Protein AF-A0A1Q7L179-F1 (afdb_monomer)

Solvent-accessible surface area (backbone atoms only — not comparable to full-atom values): 8360 Å² total; per-residue (Å²): 83,77,38,68,76,80,64,65,90,95,61,64,52,70,50,47,65,76,76,29,56,87,86,49,62,50,38,70,70,34,77,44,77,38,68,44,71,43,96,89,48,93,54,36,19,44,40,30,36,28,40,63,14,37,40,33,24,55,75,38,77,63,64,88,89,64,78,56,53,56,98,86,41,75,51,51,26,34,32,40,28,58,59,94,39,48,48,75,54,59,78,91,70,46,72,55,70,54,56,67,45,99,76,38,45,59,95,52,90,69,73,75,82,69,52,76,94,29,48,73,57,50,50,51,54,52,46,49,67,67,53,61,69,73,79,58,89,130

Structure (mmCIF, N/CA/C/O backbone):
data_AF-A0A1Q7L179-F1
#
_entry.id   AF-A0A1Q7L179-F1
#
loop_
_atom_site.group_PDB
_atom_site.id
_atom_site.type_symbol
_atom_site.label_atom_id
_atom_site.label_alt_id
_atom_site.label_comp_id
_atom_site.label_asym_id
_atom_site.label_entity_id
_atom_site.label_seq_id
_atom_site.pdbx_PDB_ins_code
_atom_site.Cartn_x
_atom_site.Cartn_y
_atom_site.Cartn_z
_atom_site.occupancy
_atom_site.B_iso_or_equiv
_atom_site.auth_seq_id
_atom_site.auth_comp_id
_atom_site.auth_asym_id
_atom_site.auth_atom_id
_atom_site.pdbx_PDB_model_num
ATOM 1 N N . MET A 1 1 ? -8.125 -7.881 4.039 1.00 94.44 1 MET A N 1
ATOM 2 C CA . MET A 1 1 ? -6.650 -7.896 4.169 1.00 94.44 1 MET A CA 1
ATOM 3 C C . MET A 1 1 ? -6.176 -6.539 4.646 1.00 94.44 1 MET A C 1
ATOM 5 O O . MET A 1 1 ? -6.818 -5.544 4.322 1.00 94.44 1 MET A O 1
ATOM 9 N N . PHE A 1 2 ? -5.079 -6.511 5.405 1.00 95.19 2 PHE A N 1
ATOM 10 C CA . PHE A 1 2 ? -4.556 -5.310 6.058 1.00 95.19 2 PHE A CA 1
ATOM 11 C C . PHE A 1 2 ? -3.060 -5.162 5.793 1.00 95.19 2 PHE A C 1
ATOM 13 O O . PHE A 1 2 ? -2.300 -6.111 5.977 1.00 95.19 2 PHE A O 1
ATOM 20 N N . GLY A 1 3 ? -2.651 -3.958 5.409 1.00 94.81 3 GLY A N 1
ATOM 21 C CA . GLY A 1 3 ? -1.282 -3.595 5.081 1.00 94.81 3 GLY A CA 1
ATOM 22 C C . GLY A 1 3 ? -0.725 -2.541 6.027 1.00 94.81 3 GLY A C 1
ATOM 23 O O . GLY A 1 3 ? -1.398 -1.559 6.353 1.00 94.81 3 GLY A O 1
ATOM 24 N N . TYR A 1 4 ? 0.516 -2.741 6.456 1.00 94.25 4 TYR A N 1
ATOM 25 C CA . TYR A 1 4 ? 1.223 -1.850 7.370 1.00 94.25 4 TYR A CA 1
ATOM 26 C C . TYR A 1 4 ? 2.533 -1.377 6.747 1.00 94.25 4 TYR A C 1
ATOM 28 O O . TYR A 1 4 ? 3.192 -2.120 6.022 1.00 94.25 4 TYR A O 1
ATOM 36 N N . VAL A 1 5 ? 2.917 -0.144 7.061 1.00 92.00 5 VAL A N 1
ATOM 37 C CA . VAL A 1 5 ? 4.223 0.408 6.720 1.00 92.00 5 VAL A CA 1
ATOM 38 C C . VAL A 1 5 ? 4.749 1.202 7.905 1.00 92.00 5 VAL A C 1
ATOM 40 O O . VAL A 1 5 ? 4.038 2.030 8.475 1.00 92.00 5 VAL A O 1
ATOM 43 N N . GLN A 1 6 ? 6.006 0.959 8.271 1.00 90.19 6 GLN A N 1
ATOM 44 C CA . GLN A 1 6 ? 6.675 1.761 9.284 1.00 90.19 6 GLN A CA 1
ATOM 45 C C . GLN A 1 6 ? 7.027 3.123 8.684 1.00 90.19 6 GLN A C 1
ATOM 47 O O . GLN A 1 6 ? 7.831 3.216 7.750 1.00 90.19 6 GLN A O 1
ATOM 52 N N . LEU A 1 7 ? 6.439 4.180 9.236 1.00 88.44 7 LEU A N 1
ATOM 53 C CA . LEU A 1 7 ? 6.811 5.559 8.938 1.00 88.44 7 LEU A CA 1
ATOM 54 C C . LEU A 1 7 ? 7.840 6.058 9.956 1.00 88.44 7 LEU A C 1
ATOM 56 O O . LEU A 1 7 ? 7.924 5.549 11.077 1.00 88.44 7 LEU A O 1
ATOM 60 N N . SER A 1 8 ? 8.615 7.079 9.577 1.00 84.94 8 SER A N 1
ATOM 61 C CA . SER A 1 8 ? 9.414 7.830 10.551 1.00 84.94 8 SER A CA 1
ATOM 62 C C . SER A 1 8 ? 8.496 8.409 11.632 1.00 84.94 8 SER A C 1
ATOM 64 O O . SER A 1 8 ? 7.355 8.779 11.343 1.00 84.94 8 SER A O 1
ATOM 66 N N . ARG A 1 9 ? 9.001 8.493 12.867 1.00 80.81 9 ARG A N 1
ATOM 67 C CA . ARG A 1 9 ? 8.239 8.917 14.051 1.00 80.81 9 ARG A CA 1
ATOM 68 C C . ARG A 1 9 ? 7.443 10.203 13.784 1.00 80.81 9 ARG A C 1
ATOM 70 O O . ARG A 1 9 ? 7.969 11.151 13.209 1.00 80.81 9 ARG A O 1
ATOM 77 N N . GLY A 1 10 ? 6.164 10.200 14.165 1.00 77.44 10 GLY A N 1
ATOM 78 C CA . GLY A 1 10 ? 5.253 11.342 14.018 1.00 77.44 10 GLY A CA 1
ATOM 79 C C . GLY A 1 10 ? 4.739 11.611 12.598 1.00 77.44 10 GLY A C 1
ATOM 80 O O . GLY A 1 10 ? 3.899 12.491 12.423 1.00 77.44 10 GLY A O 1
ATOM 81 N N . ARG A 1 11 ? 5.190 10.873 11.571 1.00 87.44 11 ARG A N 1
ATOM 82 C CA . ARG A 1 11 ? 4.711 11.089 10.199 1.00 87.44 11 ARG A CA 1
ATOM 83 C C . ARG A 1 11 ? 3.397 10.369 9.909 1.00 87.44 11 ARG A C 1
ATOM 85 O O . ARG A 1 11 ? 3.152 9.261 10.379 1.00 87.44 11 ARG A O 1
ATOM 92 N N . LYS A 1 12 ? 2.602 10.999 9.045 1.00 93.12 12 LYS A N 1
ATOM 93 C CA . LYS A 1 12 ? 1.372 10.473 8.441 1.00 93.12 12 LYS A CA 1
ATOM 94 C C . LYS A 1 12 ? 1.591 10.183 6.953 1.00 93.12 12 LYS A C 1
ATOM 96 O O . LYS A 1 12 ? 2.519 10.730 6.344 1.00 93.12 12 LYS A O 1
ATOM 101 N N . LEU A 1 13 ? 0.742 9.344 6.358 1.00 95.38 13 LEU A N 1
ATOM 102 C CA . LEU A 1 13 ? 0.712 9.194 4.904 1.00 95.38 13 LEU A CA 1
ATOM 103 C C . LEU A 1 13 ? 0.195 10.481 4.257 1.00 95.38 13 LEU A C 1
ATOM 105 O O . LEU A 1 13 ? -0.764 11.093 4.712 1.00 95.38 13 LEU A O 1
ATOM 109 N N . ARG A 1 14 ? 0.846 10.881 3.170 1.00 94.88 14 ARG A N 1
ATOM 110 C CA . ARG A 1 14 ? 0.499 12.042 2.354 1.00 94.88 14 ARG A CA 1
ATOM 111 C C . ARG A 1 14 ? -0.488 11.626 1.272 1.00 94.88 14 ARG A C 1
ATOM 113 O O . ARG A 1 14 ? -0.142 11.594 0.092 1.00 94.88 14 ARG A O 1
ATOM 120 N N . ILE A 1 15 ? -1.684 11.223 1.693 1.00 96.94 15 ILE A N 1
ATOM 121 C CA . ILE A 1 15 ? -2.717 10.697 0.790 1.00 96.94 15 ILE A CA 1
ATOM 122 C C . ILE A 1 15 ? -3.218 11.747 -0.213 1.00 96.94 15 ILE A C 1
ATOM 124 O O . ILE A 1 15 ? -3.739 11.392 -1.265 1.00 96.94 15 ILE A O 1
ATOM 128 N N . GLU A 1 16 ? -2.944 13.032 0.027 1.00 96.50 16 GLU A N 1
ATOM 129 C CA . GLU A 1 16 ? -3.213 14.083 -0.954 1.00 96.50 16 GLU A CA 1
ATOM 130 C C . GLU A 1 16 ? -2.418 13.910 -2.259 1.00 96.50 16 GLU A C 1
ATOM 132 O O . GLU A 1 16 ? -2.817 14.381 -3.317 1.00 96.50 16 GLU A O 1
ATOM 137 N N . ARG A 1 17 ? -1.304 13.168 -2.218 1.00 94.75 17 ARG A N 1
ATOM 138 C CA . ARG A 1 17 ? -0.492 12.857 -3.406 1.00 94.75 17 ARG A CA 1
ATOM 139 C C . ARG A 1 17 ? -1.104 11.786 -4.306 1.00 94.75 17 ARG A C 1
ATOM 141 O O . ARG A 1 17 ? -0.565 11.515 -5.374 1.00 94.75 17 ARG A O 1
ATOM 148 N N . ILE A 1 18 ? -2.172 11.140 -3.851 1.00 94.50 18 ILE A N 1
ATOM 149 C CA . ILE A 1 18 ? -2.858 10.052 -4.554 1.00 94.50 18 ILE A CA 1
ATOM 150 C C . ILE A 1 18 ? -4.359 10.326 -4.697 1.00 94.50 18 ILE A C 1
ATOM 152 O O . ILE A 1 18 ? -5.124 9.395 -4.911 1.00 94.50 18 ILE A O 1
ATOM 156 N N . GLY A 1 19 ? -4.764 11.600 -4.625 1.00 94.50 19 GLY A N 1
ATOM 157 C CA . GLY A 1 19 ? -6.104 12.045 -5.020 1.00 94.50 19 GLY A CA 1
ATOM 158 C C . GLY A 1 19 ? -7.044 12.454 -3.886 1.00 94.50 19 GLY A C 1
ATOM 159 O O . GLY A 1 19 ? -8.171 12.824 -4.182 1.00 94.50 19 GLY A O 1
ATOM 160 N N . ALA A 1 20 ? -6.611 12.418 -2.622 1.00 96.62 20 ALA A N 1
ATOM 161 C CA . ALA A 1 20 ? -7.407 12.933 -1.500 1.00 96.62 20 ALA A CA 1
ATOM 162 C C . ALA A 1 20 ? -7.237 14.453 -1.304 1.00 96.62 20 ALA A C 1
ATOM 164 O O . ALA A 1 20 ? -6.218 15.035 -1.689 1.00 96.62 20 ALA A O 1
ATOM 165 N N . HIS A 1 21 ? -8.163 15.088 -0.593 1.00 96.81 21 HIS A N 1
ATOM 166 C CA . HIS A 1 21 ? -7.938 16.406 -0.007 1.00 96.81 21 HIS A CA 1
ATOM 167 C C . HIS A 1 21 ? -7.001 16.328 1.212 1.00 96.81 21 HIS A C 1
ATOM 169 O O . HIS A 1 21 ? -6.772 15.276 1.818 1.00 96.81 21 HIS A O 1
ATOM 175 N N . LYS A 1 22 ? -6.409 17.470 1.588 1.00 95.00 22 LYS A N 1
ATOM 176 C CA . LYS A 1 22 ? -5.485 17.558 2.737 1.00 95.00 22 LYS A CA 1
ATOM 177 C C . LYS A 1 22 ? -6.155 17.227 4.074 1.00 95.00 22 LYS A C 1
ATOM 179 O O . LYS A 1 22 ? -5.487 16.659 4.935 1.00 95.00 22 LYS A O 1
ATOM 184 N N . GLU A 1 23 ? -7.448 17.509 4.196 1.00 96.38 23 GLU A N 1
ATOM 185 C CA . GLU A 1 23 ? -8.232 17.253 5.410 1.00 96.38 23 GLU A CA 1
ATOM 186 C C . GLU A 1 23 ? -8.803 15.830 5.470 1.00 96.38 23 GLU A C 1
ATOM 188 O O . GLU A 1 23 ? -9.202 15.367 6.538 1.00 96.38 23 GLU A O 1
ATOM 193 N N . ASP A 1 24 ? -8.777 15.089 4.358 1.00 97.88 24 ASP A N 1
ATOM 194 C CA . ASP A 1 24 ? -9.324 13.737 4.327 1.00 97.88 24 ASP A CA 1
ATOM 195 C C . ASP A 1 24 ? -8.519 12.790 5.221 1.00 97.88 24 ASP A C 1
ATOM 197 O O . ASP A 1 24 ? -7.279 12.796 5.256 1.00 97.88 24 ASP A O 1
ATOM 201 N N . GLY A 1 25 ? -9.241 11.916 5.923 1.00 98.00 25 GLY A N 1
ATOM 202 C CA . GLY A 1 25 ? -8.652 10.846 6.725 1.00 98.00 25 GLY A CA 1
ATOM 203 C C . GLY A 1 25 ? -8.233 9.625 5.903 1.00 98.00 25 GLY A C 1
ATOM 204 O O . GLY A 1 25 ? -7.405 8.836 6.367 1.00 98.00 25 GLY A O 1
ATOM 205 N N . HIS A 1 26 ? -8.786 9.457 4.700 1.00 98.31 26 HIS A N 1
ATOM 206 C CA . HIS A 1 26 ? -8.518 8.328 3.812 1.00 98.31 26 HIS A CA 1
ATOM 207 C C . HIS A 1 26 ? -8.803 8.663 2.345 1.00 98.31 26 HIS A C 1
ATOM 209 O O . HIS A 1 26 ? -9.383 9.697 2.040 1.00 98.31 26 HIS A O 1
ATOM 215 N N . VAL A 1 27 ? -8.374 7.774 1.454 1.00 98.38 27 VAL A N 1
ATOM 216 C CA . VAL A 1 27 ? -8.692 7.792 0.026 1.00 98.38 27 VAL A CA 1
ATOM 217 C C . VAL A 1 27 ? -9.009 6.376 -0.438 1.00 98.38 27 VAL A C 1
ATOM 219 O O . VAL A 1 27 ? -8.333 5.417 -0.043 1.00 98.38 27 VAL A O 1
ATOM 222 N N . ASP A 1 28 ? -10.042 6.255 -1.260 1.00 98.19 28 ASP A N 1
ATOM 223 C CA . ASP A 1 28 ? -10.523 4.987 -1.795 1.00 98.19 28 ASP A CA 1
ATOM 224 C C . ASP A 1 28 ? -9.960 4.690 -3.186 1.00 98.19 28 ASP A C 1
ATOM 226 O O . ASP A 1 28 ? -9.358 5.532 -3.852 1.00 98.19 28 ASP A O 1
ATOM 230 N N . ASN A 1 29 ? -10.196 3.459 -3.635 1.00 97.19 29 ASN A N 1
ATOM 231 C CA . ASN A 1 29 ? -9.898 2.998 -4.986 1.00 97.19 29 ASN A CA 1
ATOM 232 C C . ASN A 1 29 ? -8.420 3.147 -5.407 1.00 97.19 29 ASN A C 1
ATOM 234 O O . ASN A 1 29 ? -8.096 3.476 -6.549 1.00 97.19 29 ASN A O 1
ATOM 238 N N . ILE A 1 30 ? -7.500 2.866 -4.482 1.00 96.56 30 ILE A N 1
ATOM 239 C CA . ILE A 1 30 ? -6.059 2.935 -4.737 1.00 96.56 30 ILE A CA 1
ATOM 240 C C . ILE A 1 30 ? -5.498 1.562 -5.115 1.00 96.56 30 ILE A C 1
ATOM 242 O O . ILE A 1 30 ? -5.795 0.549 -4.483 1.00 96.56 30 ILE A O 1
ATOM 246 N N . LEU A 1 31 ? -4.611 1.531 -6.114 1.00 95.56 31 LEU A N 1
ATOM 247 C CA . LEU A 1 31 ? -3.723 0.393 -6.352 1.00 95.56 31 LEU A CA 1
ATOM 248 C C . LEU A 1 31 ? -2.464 0.542 -5.489 1.00 95.56 31 LEU A C 1
ATOM 250 O O . LEU A 1 31 ? -1.591 1.358 -5.786 1.00 95.56 31 LEU A O 1
ATOM 254 N N . ALA A 1 32 ? -2.363 -0.255 -4.427 1.00 95.69 32 ALA A N 1
ATOM 255 C CA . ALA A 1 32 ? -1.214 -0.253 -3.528 1.00 95.69 32 ALA A CA 1
ATOM 256 C C . ALA A 1 32 ? -0.272 -1.419 -3.8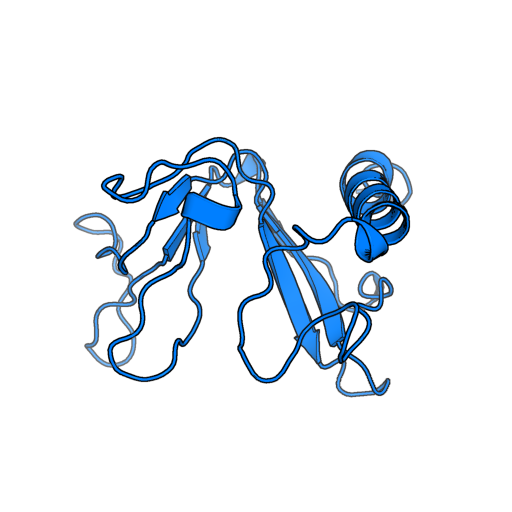46 1.00 95.69 32 ALA A C 1
ATOM 258 O O . ALA A 1 32 ? -0.678 -2.579 -3.798 1.00 95.69 32 ALA A O 1
ATOM 259 N N . PHE A 1 33 ? 0.995 -1.116 -4.130 1.00 94.44 33 PHE A N 1
ATOM 260 C CA . PHE A 1 33 ? 2.036 -2.114 -4.370 1.00 94.44 33 PHE A CA 1
ATOM 261 C C . PHE A 1 33 ? 2.811 -2.423 -3.090 1.00 94.44 33 PHE A C 1
ATOM 263 O O . PHE A 1 33 ? 3.276 -1.512 -2.405 1.00 94.44 33 PHE A O 1
ATOM 270 N N . TRP A 1 34 ? 3.011 -3.709 -2.815 1.00 94.38 34 TRP A N 1
ATOM 271 C CA . TRP A 1 34 ? 3.923 -4.187 -1.783 1.00 94.38 34 TRP A CA 1
ATOM 272 C C . TRP A 1 34 ? 5.236 -4.589 -2.419 1.00 94.38 34 TRP A C 1
ATOM 274 O O . TRP A 1 34 ? 5.272 -5.216 -3.480 1.00 94.38 34 TRP A O 1
ATOM 284 N N . VAL A 1 35 ? 6.321 -4.203 -1.765 1.00 91.44 35 VAL A N 1
ATOM 285 C CA . VAL A 1 35 ? 7.666 -4.369 -2.293 1.00 91.44 35 VAL A CA 1
ATOM 286 C C . VAL A 1 35 ? 8.586 -4.896 -1.207 1.00 91.44 35 VAL A C 1
ATOM 288 O O . VAL A 1 35 ? 8.375 -4.645 -0.021 1.00 91.44 35 VAL A O 1
ATOM 291 N N . SER A 1 36 ? 9.613 -5.634 -1.603 1.00 89.06 36 SER A N 1
ATOM 292 C CA . SER A 1 36 ? 10.617 -6.148 -0.678 1.00 89.06 36 SER A CA 1
ATOM 293 C C . SER A 1 36 ? 11.954 -6.309 -1.380 1.00 89.06 36 SER A C 1
ATOM 295 O O . SER A 1 36 ? 12.020 -6.442 -2.605 1.00 89.06 36 SER A O 1
ATOM 297 N N . THR A 1 37 ? 13.029 -6.289 -0.602 1.00 85.75 37 THR A N 1
ATOM 298 C CA . THR A 1 37 ? 14.361 -6.616 -1.101 1.00 85.75 37 THR A CA 1
ATOM 299 C C . THR A 1 37 ? 14.414 -8.101 -1.433 1.00 85.75 37 THR A C 1
ATOM 301 O O . THR A 1 37 ? 14.026 -8.938 -0.617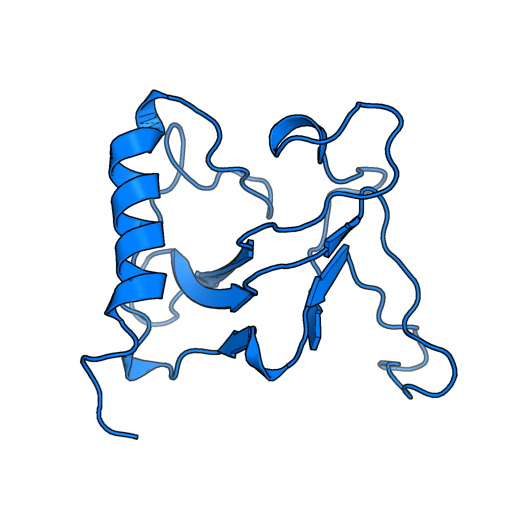 1.00 85.75 37 THR A O 1
ATOM 304 N N . ARG A 1 38 ? 14.900 -8.453 -2.625 1.00 77.25 38 ARG A N 1
ATOM 305 C CA . ARG A 1 38 ? 15.097 -9.861 -2.979 1.00 77.25 38 ARG A CA 1
ATOM 306 C C . ARG A 1 38 ? 16.427 -10.338 -2.370 1.00 77.25 38 ARG A C 1
ATOM 308 O O . ARG A 1 38 ? 17.457 -9.759 -2.690 1.00 77.25 38 ARG A O 1
ATOM 315 N N . PRO A 1 39 ? 16.459 -11.384 -1.519 1.00 63.72 39 PRO A N 1
ATOM 316 C CA . PRO A 1 39 ? 17.684 -11.751 -0.795 1.00 63.72 39 PRO A CA 1
ATOM 317 C C . PRO A 1 39 ? 18.858 -12.151 -1.699 1.00 63.72 39 PRO A C 1
ATOM 319 O O . PRO A 1 39 ? 20.008 -11.931 -1.345 1.00 63.72 39 PRO A O 1
ATOM 322 N N . ARG A 1 40 ? 18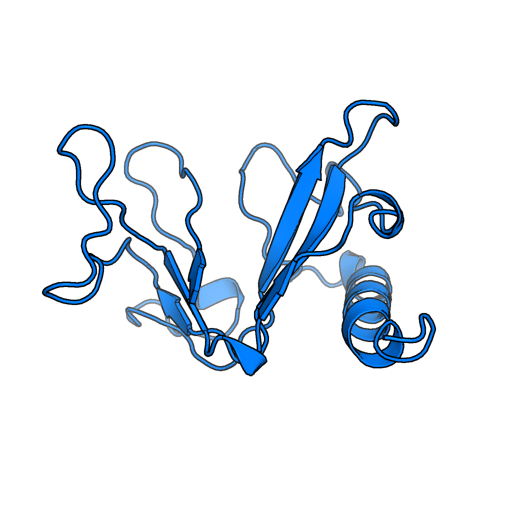.566 -12.737 -2.872 1.00 67.94 40 ARG A N 1
ATOM 323 C CA . ARG A 1 40 ? 19.576 -13.277 -3.803 1.00 67.94 40 ARG A CA 1
ATOM 324 C C . ARG A 1 40 ? 19.886 -12.378 -5.001 1.00 67.94 40 ARG A C 1
ATOM 326 O O . ARG A 1 40 ? 20.906 -12.568 -5.645 1.00 67.94 40 ARG A O 1
ATOM 333 N N . ILE A 1 41 ? 19.021 -11.412 -5.310 1.00 64.25 41 ILE A N 1
ATOM 334 C CA . ILE A 1 41 ? 19.228 -10.457 -6.406 1.00 64.25 41 ILE A CA 1
ATOM 335 C C . ILE A 1 41 ? 19.169 -9.070 -5.794 1.00 64.25 41 ILE A C 1
ATOM 337 O O . ILE A 1 41 ? 18.141 -8.697 -5.234 1.00 64.25 41 ILE A O 1
ATOM 341 N N . ARG A 1 42 ? 20.256 -8.301 -5.892 1.00 70.19 42 ARG A N 1
ATOM 342 C CA . ARG A 1 42 ? 20.257 -6.911 -5.424 1.00 70.19 42 ARG A CA 1
ATOM 343 C C . ARG A 1 42 ? 19.088 -6.162 -6.068 1.00 70.19 42 ARG A C 1
ATOM 345 O O . ARG A 1 42 ? 18.969 -6.129 -7.287 1.00 70.19 42 ARG A O 1
ATOM 352 N N . GLY A 1 43 ? 18.242 -5.551 -5.246 1.00 80.25 43 GLY A N 1
ATOM 353 C CA . GLY A 1 43 ? 17.127 -4.739 -5.720 1.00 80.25 43 GLY A CA 1
ATOM 354 C C . GLY A 1 43 ? 15.850 -4.926 -4.913 1.00 80.25 43 GLY A C 1
ATOM 355 O O . GLY A 1 43 ? 15.696 -5.865 -4.130 1.00 80.25 43 GLY A O 1
ATOM 356 N N . THR A 1 44 ? 14.927 -3.992 -5.116 1.00 87.62 44 THR A N 1
ATOM 357 C CA . THR A 1 44 ? 13.577 -4.031 -4.556 1.00 87.62 44 THR A CA 1
ATOM 358 C C . THR A 1 44 ? 12.631 -4.518 -5.641 1.00 87.62 44 THR A C 1
ATOM 360 O O . THR A 1 44 ? 12.628 -3.960 -6.732 1.00 87.62 44 THR A O 1
ATOM 363 N N . VAL A 1 45 ? 11.833 -5.541 -5.356 1.00 89.69 45 VAL A N 1
ATOM 364 C CA . VAL A 1 45 ? 10.871 -6.120 -6.305 1.00 89.69 45 VAL A CA 1
ATOM 365 C C . VAL A 1 45 ? 9.451 -5.998 -5.779 1.00 89.69 45 VAL A C 1
ATOM 367 O O . VAL A 1 45 ? 9.247 -5.930 -4.564 1.00 89.69 45 VAL A O 1
ATOM 370 N N . ILE A 1 46 ? 8.468 -5.995 -6.679 1.00 90.75 46 ILE A N 1
ATOM 371 C CA . ILE A 1 46 ? 7.061 -6.153 -6.302 1.00 90.75 46 ILE A CA 1
ATOM 372 C C . ILE A 1 46 ? 6.865 -7.560 -5.732 1.00 90.75 46 ILE A C 1
ATOM 374 O O . ILE A 1 46 ? 7.265 -8.557 -6.329 1.00 90.75 46 ILE A O 1
ATOM 378 N N . THR A 1 47 ? 6.245 -7.642 -4.559 1.00 92.31 47 THR A N 1
ATOM 379 C CA . THR A 1 47 ? 5.900 -8.904 -3.888 1.00 92.31 47 THR A CA 1
ATOM 380 C C . THR A 1 47 ? 4.405 -9.151 -3.833 1.00 92.31 47 THR A C 1
ATOM 382 O O . THR A 1 47 ? 3.978 -10.247 -3.484 1.00 92.31 47 THR A O 1
ATOM 385 N N . GLY A 1 48 ? 3.600 -8.151 -4.171 1.00 94.25 48 GLY A N 1
ATOM 386 C CA . GLY A 1 48 ? 2.155 -8.242 -4.156 1.00 94.25 48 GLY A CA 1
ATOM 387 C C . GLY A 1 48 ? 1.507 -6.883 -4.344 1.00 94.25 48 GLY A C 1
ATOM 388 O O . GLY A 1 48 ? 2.182 -5.859 -4.462 1.00 94.25 48 GLY A O 1
ATOM 389 N N . TRP A 1 49 ? 0.182 -6.869 -4.358 1.00 95.50 49 TRP A N 1
ATOM 390 C CA . TRP A 1 49 ? -0.594 -5.645 -4.521 1.00 95.50 49 TRP A CA 1
ATOM 391 C C . TRP A 1 49 ? -2.001 -5.800 -3.969 1.00 95.50 49 TRP A C 1
ATOM 393 O O . TRP A 1 49 ? -2.546 -6.907 -3.930 1.00 95.50 49 TRP A O 1
ATOM 403 N N . TYR A 1 50 ? -2.597 -4.677 -3.575 1.00 96.94 50 TYR A N 1
ATOM 404 C CA . TYR A 1 50 ? -4.007 -4.556 -3.216 1.00 96.94 50 TYR A CA 1
ATOM 405 C C . TYR A 1 50 ? -4.692 -3.652 -4.248 1.00 96.94 50 TYR A C 1
ATOM 407 O O . TYR A 1 50 ? -4.293 -2.499 -4.414 1.00 96.94 50 TYR A O 1
ATOM 415 N N . LYS A 1 51 ? -5.703 -4.180 -4.945 1.00 95.81 51 LYS A N 1
ATOM 416 C CA . LYS A 1 51 ? -6.595 -3.415 -5.830 1.00 95.81 51 LYS A CA 1
ATOM 417 C C . LYS A 1 51 ? -7.757 -2.832 -5.027 1.00 95.81 51 LYS A C 1
ATOM 419 O O . LYS A 1 51 ? -8.151 -3.422 -4.018 1.00 95.81 51 LYS A O 1
ATOM 424 N N . GLU A 1 52 ? -8.316 -1.718 -5.500 1.00 96.94 52 GLU A N 1
ATOM 425 C CA . GLU A 1 52 ? -9.457 -1.035 -4.8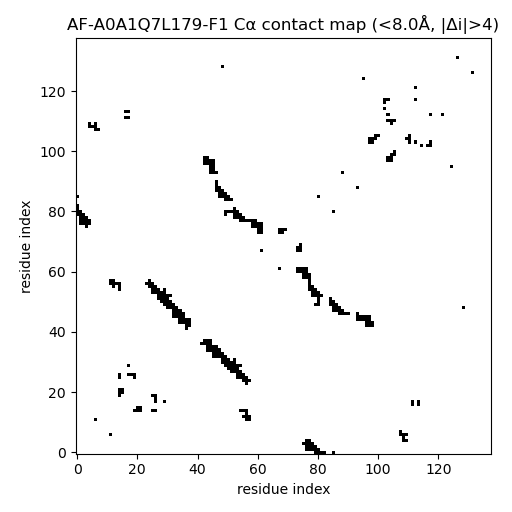64 1.00 96.94 52 GLU A CA 1
ATOM 426 C C . GLU A 1 52 ? -9.235 -0.833 -3.353 1.00 96.94 52 GLU A C 1
ATOM 428 O O . GLU A 1 52 ? -10.108 -1.097 -2.524 1.00 96.94 52 GLU A O 1
ATOM 433 N N . ALA A 1 53 ? -8.006 -0.482 -2.973 1.00 98.00 53 ALA A N 1
ATOM 434 C CA . ALA A 1 53 ? -7.631 -0.363 -1.579 1.00 98.00 53 ALA A CA 1
ATOM 435 C C . ALA A 1 53 ? -8.092 0.977 -1.006 1.00 98.00 53 ALA A C 1
ATOM 437 O O . ALA A 1 53 ? -8.070 2.000 -1.690 1.00 98.00 53 ALA A O 1
ATOM 438 N N . VAL A 1 54 ? -8.422 0.956 0.282 1.00 98.50 54 VAL A N 1
ATOM 439 C CA . VAL A 1 54 ? -8.594 2.157 1.099 1.00 98.50 54 VAL A CA 1
ATOM 440 C C . VAL A 1 54 ? -7.269 2.448 1.789 1.00 98.50 54 VAL A C 1
ATOM 442 O O . VAL A 1 54 ? -6.721 1.563 2.461 1.00 98.50 54 VAL A O 1
ATOM 445 N N . VAL A 1 55 ? -6.750 3.665 1.632 1.00 98.31 55 VAL A N 1
ATOM 446 C CA . VAL A 1 55 ? -5.494 4.122 2.242 1.00 98.31 55 VAL A CA 1
ATOM 447 C C . VAL A 1 55 ? -5.786 5.237 3.236 1.00 98.31 55 VAL A C 1
ATOM 449 O O . VAL A 1 55 ? -6.315 6.280 2.870 1.00 98.31 55 VAL A O 1
ATOM 452 N N . TYR A 1 56 ? -5.401 5.035 4.491 1.00 98.12 56 TYR A N 1
ATOM 453 C CA . TYR A 1 56 ? -5.619 5.972 5.587 1.00 98.12 56 TYR A CA 1
ATOM 454 C C . TYR A 1 56 ? -4.414 6.889 5.804 1.00 98.12 56 TYR A C 1
ATOM 456 O O . TYR A 1 56 ? -3.263 6.465 5.706 1.00 98.12 56 TYR A O 1
ATOM 464 N N . ARG A 1 57 ? -4.667 8.145 6.179 1.00 97.50 57 ARG A N 1
ATOM 465 C CA . ARG A 1 57 ? -3.638 9.127 6.556 1.00 97.50 57 ARG A CA 1
ATOM 466 C C . ARG A 1 57 ? -2.888 8.703 7.827 1.00 97.50 57 ARG A C 1
ATOM 468 O O . ARG A 1 57 ? -1.662 8.808 7.893 1.00 97.50 57 ARG A O 1
ATOM 475 N N . SER A 1 58 ? -3.627 8.197 8.813 1.00 96.00 58 SER A N 1
ATOM 476 C CA . SER A 1 58 ? -3.134 7.723 10.114 1.00 96.00 58 SER A CA 1
ATOM 477 C C . SER A 1 58 ? -3.367 6.216 10.269 1.00 96.00 58 SER A C 1
ATOM 479 O O . SER A 1 58 ? -4.330 5.699 9.694 1.00 96.00 58 SER A O 1
ATOM 481 N N . PRO A 1 59 ? -2.537 5.504 11.054 1.00 94.88 59 PRO A N 1
ATOM 482 C CA . PRO A 1 59 ? -2.737 4.079 11.275 1.00 94.88 59 PRO A CA 1
ATOM 483 C C . PRO A 1 59 ? -4.074 3.833 11.985 1.00 94.88 59 PRO A C 1
ATOM 485 O O . PRO A 1 59 ? -4.422 4.553 12.917 1.00 94.88 59 PRO A O 1
ATOM 488 N N . GLN A 1 60 ? -4.803 2.818 11.535 1.00 95.75 60 GLN A N 1
ATOM 489 C CA . GLN A 1 60 ? -6.080 2.375 12.083 1.00 95.75 60 GLN A CA 1
ATOM 490 C C . GLN A 1 60 ? -5.880 1.148 12.968 1.00 95.75 60 GLN A C 1
ATOM 492 O O . GLN A 1 60 ? -5.021 0.300 12.687 1.00 95.75 60 GLN A O 1
ATOM 497 N N . ASP A 1 61 ? -6.707 1.036 14.002 1.00 94.06 61 ASP A N 1
ATOM 498 C CA . ASP A 1 61 ? -6.823 -0.191 14.777 1.00 94.06 61 ASP A CA 1
ATOM 499 C C . ASP A 1 61 ? -7.567 -1.264 13.961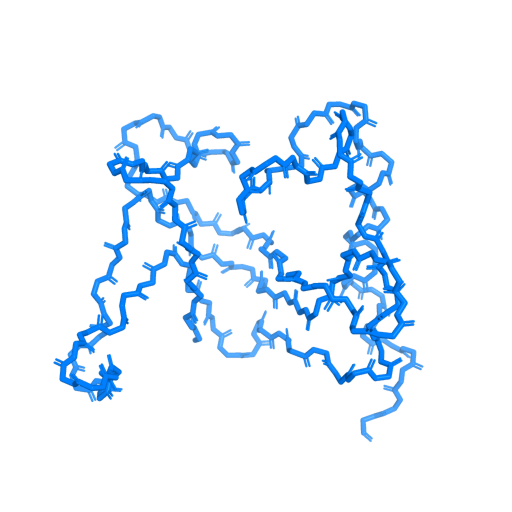 1.00 94.06 61 ASP A C 1
ATOM 501 O O . ASP A 1 61 ? -8.453 -0.942 13.161 1.00 94.06 61 ASP A O 1
ATOM 505 N N . PRO A 1 62 ? -7.183 -2.546 14.092 1.00 91.44 62 PRO A N 1
ATOM 506 C CA . PRO A 1 62 ? -7.872 -3.648 13.439 1.00 91.44 62 PRO A CA 1
ATOM 507 C C . PRO A 1 62 ? -9.329 -3.752 13.921 1.00 91.44 62 PRO A C 1
ATOM 509 O O . PRO A 1 62 ? -9.640 -3.287 15.018 1.00 91.44 62 PRO A O 1
ATOM 512 N N . PRO A 1 63 ? -10.226 -4.378 13.133 1.00 89.62 63 PRO A N 1
ATOM 513 C CA . PRO A 1 63 ? -11.602 -4.600 13.562 1.00 89.62 63 PRO A CA 1
ATOM 514 C C . PRO A 1 63 ? -11.667 -5.281 14.929 1.00 89.62 63 PRO A C 1
ATOM 516 O O . PRO A 1 63 ? -10.834 -6.141 15.242 1.00 89.62 63 PRO A O 1
ATOM 519 N N . ALA A 1 64 ? -12.694 -4.939 15.709 1.00 84.62 64 ALA A N 1
ATOM 520 C CA . ALA A 1 64 ? -12.988 -5.642 16.949 1.00 84.62 64 ALA A CA 1
ATOM 521 C C . ALA A 1 64 ? -13.040 -7.159 16.686 1.00 84.62 64 ALA A C 1
ATOM 523 O O . ALA A 1 64 ? -13.546 -7.605 15.655 1.00 84.62 64 ALA A O 1
ATOM 524 N N . ASN A 1 65 ? -12.469 -7.945 17.599 1.00 84.69 65 ASN A N 1
ATOM 525 C CA . ASN A 1 65 ? -12.415 -9.414 17.545 1.00 84.69 65 ASN A CA 1
ATOM 526 C C . ASN A 1 65 ? -11.552 -10.030 16.431 1.00 84.69 65 ASN A C 1
ATOM 528 O O . ASN A 1 65 ? -11.556 -11.244 16.257 1.00 84.69 65 ASN A O 1
ATOM 532 N N . SER A 1 66 ? -10.743 -9.255 15.702 1.00 85.75 66 SER A N 1
ATOM 533 C CA . SER A 1 66 ? -9.898 -9.829 14.644 1.00 85.75 66 SER A CA 1
ATOM 534 C C . SER A 1 66 ? -8.652 -10.578 15.157 1.00 85.75 66 SER A C 1
ATOM 536 O O . SER A 1 66 ? -7.825 -10.981 14.340 1.00 85.75 66 SER A O 1
ATOM 538 N N . ASN A 1 67 ? -8.437 -10.652 16.480 1.00 85.62 67 ASN A N 1
ATOM 539 C CA . ASN A 1 67 ? -7.252 -11.224 17.146 1.00 85.62 67 ASN A CA 1
ATOM 540 C C . ASN A 1 67 ? -5.898 -10.763 16.574 1.00 85.62 67 ASN A C 1
ATOM 542 O O . ASN A 1 67 ? -4.880 -11.437 16.714 1.00 85.62 67 ASN A O 1
ATOM 546 N N . ARG A 1 68 ? -5.860 -9.588 15.932 1.00 88.31 68 ARG A N 1
ATOM 547 C CA . ARG A 1 68 ? -4.678 -9.089 15.223 1.00 88.31 68 ARG A CA 1
ATOM 548 C C . ARG A 1 68 ? -3.759 -8.375 16.208 1.00 88.31 68 ARG A C 1
ATOM 550 O O . ARG A 1 68 ? -3.647 -7.149 16.214 1.00 88.31 68 ARG A O 1
ATOM 557 N N . LYS A 1 69 ? -3.154 -9.175 17.076 1.00 89.31 69 LYS A N 1
ATOM 558 C CA . LYS A 1 69 ? -2.178 -8.759 18.074 1.00 89.31 69 LYS A CA 1
ATOM 559 C C . LYS A 1 69 ? -0.908 -9.582 17.899 1.00 89.31 69 LYS A C 1
ATOM 561 O O . LYS A 1 69 ? -0.976 -10.762 17.569 1.00 89.31 69 LYS A O 1
ATOM 566 N N . TYR A 1 70 ? 0.243 -8.971 18.134 1.00 86.06 70 TYR A N 1
ATOM 567 C CA . TYR A 1 70 ? 1.531 -9.653 18.139 1.00 86.06 70 TYR A CA 1
ATOM 568 C C . TYR A 1 70 ? 2.274 -9.264 19.409 1.00 86.06 70 TYR A C 1
ATOM 570 O O . TYR A 1 70 ? 2.451 -8.080 19.677 1.00 86.06 70 TYR A O 1
ATOM 578 N N . LYS A 1 71 ? 2.666 -10.262 20.211 1.00 90.56 71 LYS A N 1
ATOM 579 C CA . LYS A 1 71 ? 3.298 -10.053 21.528 1.00 90.56 71 LYS A CA 1
ATOM 580 C C . LYS A 1 71 ? 2.514 -9.085 22.436 1.00 90.56 71 LYS A C 1
ATOM 582 O O . LYS A 1 71 ? 3.096 -8.249 23.110 1.00 90.56 71 LYS A O 1
ATOM 587 N N . GLY A 1 72 ? 1.183 -9.183 22.423 1.00 85.56 72 GLY A N 1
ATOM 588 C CA . GLY A 1 72 ? 0.292 -8.326 23.217 1.00 85.56 72 GLY A CA 1
ATOM 589 C C . GLY A 1 72 ? -0.035 -6.968 22.585 1.00 85.56 72 GLY A C 1
ATOM 590 O O . GLY A 1 72 ? -1.028 -6.353 22.969 1.00 85.56 72 GLY A O 1
ATOM 591 N N . GLU A 1 73 ? 0.704 -6.531 21.564 1.00 88.12 73 GLU A N 1
ATOM 592 C CA . GLU A 1 73 ? 0.469 -5.249 20.898 1.00 88.12 73 GLU A CA 1
ATOM 593 C C . GLU A 1 73 ? -0.498 -5.367 19.720 1.00 88.12 73 GLU A C 1
ATOM 595 O O . GLU A 1 73 ? -0.448 -6.311 18.930 1.00 88.12 73 GLU A O 1
ATOM 600 N N . VAL A 1 74 ? -1.369 -4.370 19.568 1.00 91.38 74 VAL A N 1
ATOM 601 C CA . VAL A 1 74 ? -2.330 -4.290 18.465 1.00 91.38 74 VAL A CA 1
ATOM 602 C C . VAL A 1 74 ? -1.605 -4.029 17.145 1.00 91.38 74 VAL A C 1
ATOM 604 O O . VAL A 1 74 ? -0.944 -3.007 16.956 1.00 91.38 74 VAL A O 1
ATOM 607 N N . CYS A 1 75 ? -1.781 -4.926 16.176 1.00 92.12 75 CYS A N 1
ATOM 608 C CA . CYS A 1 75 ? -1.225 -4.752 14.843 1.00 92.12 75 CYS A CA 1
ATOM 609 C C . CYS A 1 75 ? -2.096 -3.787 14.033 1.00 92.12 75 CYS A C 1
ATOM 611 O O . CYS A 1 75 ? -3.064 -4.190 13.376 1.00 92.12 75 CYS A O 1
ATOM 613 N N . ARG A 1 76 ? -1.718 -2.510 14.046 1.00 94.62 76 ARG A N 1
ATOM 614 C CA . ARG A 1 76 ? -2.355 -1.448 13.257 1.00 94.62 76 ARG A CA 1
ATOM 615 C C . ARG A 1 76 ? -2.135 -1.613 11.751 1.00 94.62 76 ARG A C 1
ATOM 617 O O . ARG A 1 76 ? -1.329 -2.432 11.293 1.00 94.62 76 AR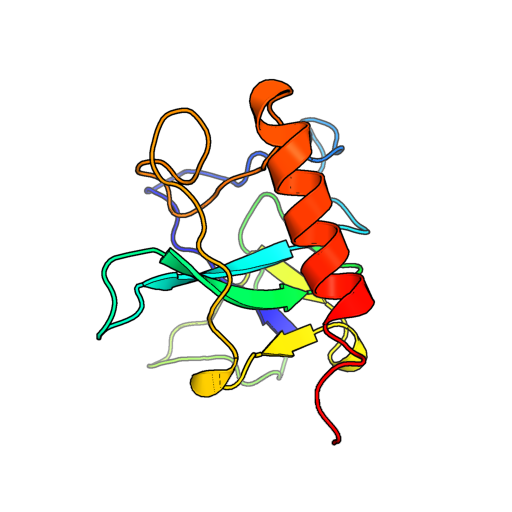G A O 1
ATOM 624 N N . PHE A 1 77 ? -2.864 -0.846 10.948 1.00 95.50 77 PHE A N 1
ATOM 625 C CA . PHE A 1 77 ? -2.724 -0.848 9.491 1.00 95.50 77 PHE A CA 1
ATOM 626 C C . PHE A 1 77 ? -2.973 0.535 8.888 1.00 95.50 77 PHE A C 1
ATOM 628 O O . PHE A 1 77 ? -3.658 1.361 9.472 1.00 95.50 77 PHE A O 1
ATOM 635 N N . PHE A 1 78 ? -2.427 0.781 7.701 1.00 97.31 78 PHE A N 1
ATOM 636 C CA . PHE A 1 78 ? -2.710 1.987 6.912 1.00 97.31 78 PHE A CA 1
ATOM 637 C C . PHE A 1 78 ? -3.543 1.684 5.674 1.00 97.31 78 PHE A C 1
ATOM 639 O O . PHE A 1 78 ? -4.183 2.574 5.133 1.00 97.31 78 PHE A O 1
ATOM 646 N N . VAL A 1 79 ? -3.506 0.442 5.195 1.00 98.00 79 VAL A N 1
ATOM 647 C CA . VAL A 1 79 ? -4.145 0.048 3.941 1.00 98.00 79 VAL A CA 1
ATOM 648 C C . VAL A 1 79 ? -5.053 -1.138 4.207 1.00 98.00 79 VAL A C 1
ATOM 650 O O . VAL A 1 79 ? -4.636 -2.092 4.867 1.00 98.00 79 VAL A O 1
ATOM 653 N N . LYS A 1 80 ? -6.277 -1.122 3.681 1.00 97.56 80 LYS A N 1
ATOM 654 C CA . LYS A 1 80 ? -7.150 -2.302 3.678 1.00 97.56 80 LYS A CA 1
ATOM 655 C C . LYS A 1 80 ? -7.749 -2.534 2.300 1.00 97.56 80 LYS A C 1
ATOM 657 O O . LYS A 1 80 ? -7.987 -1.594 1.553 1.00 97.56 80 LYS A O 1
ATOM 662 N N . ALA A 1 81 ? -8.014 -3.794 1.991 1.00 97.88 81 ALA A N 1
ATOM 663 C CA . ALA A 1 81 ? -8.721 -4.196 0.781 1.00 97.88 81 ALA A CA 1
ATOM 664 C C . ALA A 1 81 ? -9.438 -5.535 0.995 1.00 97.88 81 ALA A C 1
ATOM 666 O O . ALA A 1 81 ? -9.102 -6.308 1.909 1.00 97.88 81 ALA A O 1
ATOM 667 N N . LYS A 1 82 ? -10.425 -5.824 0.140 1.00 97.19 82 LYS A N 1
ATOM 668 C CA . LYS A 1 82 ? -11.093 -7.133 0.099 1.00 97.19 82 LYS A CA 1
ATOM 669 C C . LYS A 1 82 ? -10.064 -8.215 -0.239 1.00 97.19 82 LYS A C 1
ATOM 671 O O . LYS A 1 82 ? -9.179 -7.985 -1.058 1.00 97.19 82 LYS A O 1
ATOM 676 N N . ALA A 1 83 ? -10.177 -9.397 0.370 1.00 95.00 83 ALA A N 1
ATOM 677 C CA . ALA A 1 83 ? -9.215 -10.484 0.159 1.00 95.00 83 ALA A CA 1
ATOM 678 C C . ALA A 1 83 ? -9.072 -10.867 -1.324 1.00 95.00 83 ALA A C 1
ATOM 680 O O . ALA A 1 83 ? -7.954 -10.944 -1.817 1.00 95.00 83 ALA A O 1
ATOM 681 N N . LYS A 1 84 ? -10.192 -10.953 -2.055 1.00 95.25 84 LYS A N 1
ATOM 682 C CA . LYS A 1 84 ? -10.222 -11.194 -3.510 1.00 95.25 84 LYS A CA 1
ATOM 683 C C . LYS A 1 84 ? -9.467 -10.156 -4.356 1.00 95.25 84 LYS A C 1
ATOM 685 O O . LYS A 1 84 ? -9.078 -10.442 -5.481 1.00 95.25 84 LYS A O 1
ATOM 690 N N . ASN A 1 85 ? -9.241 -8.959 -3.815 1.00 95.62 85 ASN A N 1
ATOM 691 C CA . ASN A 1 85 ? -8.526 -7.875 -4.490 1.00 95.62 85 ASN A CA 1
ATOM 692 C C . ASN A 1 85 ? -7.036 -7.831 -4.115 1.00 95.62 85 ASN A C 1
ATOM 694 O O . ASN A 1 85 ? -6.312 -6.945 -4.570 1.00 95.62 85 ASN A O 1
ATOM 698 N N . CYS A 1 86 ? -6.571 -8.754 -3.273 1.00 95.31 86 CYS A N 1
ATOM 699 C CA . CYS A 1 86 ? -5.203 -8.794 -2.780 1.00 95.31 86 CYS A CA 1
ATOM 700 C C . CYS A 1 86 ? -4.451 -9.968 -3.397 1.00 95.31 86 CYS A C 1
ATOM 702 O O . CYS A 1 86 ? -4.947 -11.091 -3.418 1.00 95.31 86 CYS A O 1
ATOM 704 N N . ARG A 1 87 ? -3.214 -9.726 -3.824 1.00 93.44 87 ARG A N 1
ATOM 705 C CA . ARG A 1 87 ? -2.308 -10.773 -4.296 1.00 93.44 87 ARG A CA 1
ATOM 706 C C . ARG A 1 87 ? -0.998 -10.699 -3.529 1.00 93.44 87 ARG A C 1
ATOM 708 O O . ARG A 1 87 ? -0.420 -9.624 -3.394 1.00 93.44 87 ARG A O 1
ATOM 715 N N . CYS A 1 88 ? -0.529 -11.850 -3.063 1.00 92.69 88 CYS A N 1
ATOM 716 C CA . CYS A 1 88 ? 0.847 -12.062 -2.628 1.00 92.69 88 CYS A CA 1
ATOM 717 C C . CYS A 1 88 ? 1.505 -12.974 -3.664 1.00 92.69 88 CYS A C 1
ATOM 719 O O . CYS A 1 88 ? 0.999 -14.063 -3.931 1.00 92.69 88 CYS A O 1
ATOM 721 N N . LEU A 1 89 ? 2.581 -12.511 -4.291 1.00 90.31 89 LEU A N 1
ATOM 722 C CA . LEU A 1 89 ? 3.284 -13.266 -5.317 1.00 90.31 89 LEU A CA 1
ATOM 723 C C . LEU A 1 89 ? 4.164 -14.356 -4.685 1.00 90.31 89 LEU A C 1
ATOM 725 O O . LEU A 1 89 ? 4.922 -14.062 -3.741 1.00 90.31 89 LEU A O 1
ATOM 729 N N . PRO A 1 90 ? 4.150 -15.583 -5.239 1.00 88.06 90 PRO A N 1
ATOM 730 C CA . PRO A 1 90 ? 5.172 -16.590 -4.979 1.00 88.06 90 PRO A CA 1
ATOM 731 C C . PRO A 1 90 ? 6.569 -16.038 -5.261 1.00 88.06 90 PRO A C 1
ATOM 733 O O . PRO A 1 90 ? 6.749 -15.213 -6.153 1.00 88.06 90 PRO A O 1
ATOM 736 N N . VAL A 1 91 ? 7.583 -16.512 -4.533 1.00 84.94 91 VAL A N 1
ATOM 737 C CA . VAL A 1 91 ? 8.967 -16.009 -4.653 1.00 84.94 91 VAL A CA 1
ATOM 738 C C . VAL A 1 91 ? 9.506 -16.090 -6.087 1.00 84.94 91 VAL A C 1
ATOM 740 O O . VAL A 1 91 ? 10.244 -15.198 -6.508 1.00 84.94 91 VAL A O 1
ATOM 743 N N . LEU A 1 92 ? 9.116 -17.126 -6.834 1.00 84.00 92 LEU A N 1
ATOM 744 C CA . LEU A 1 92 ? 9.530 -17.346 -8.222 1.00 84.00 92 LEU A CA 1
ATOM 745 C C . LEU A 1 92 ? 8.966 -16.299 -9.193 1.00 84.00 92 LEU A C 1
ATOM 747 O O . LEU A 1 92 ? 9.608 -16.008 -10.192 1.00 84.00 92 LEU A O 1
ATOM 751 N N . GLN A 1 93 ? 7.830 -15.680 -8.863 1.00 84.50 93 GLN A N 1
ATOM 752 C CA . GLN A 1 93 ? 7.167 -14.662 -9.687 1.00 84.50 93 GLN A CA 1
ATOM 753 C C . GLN A 1 93 ? 7.584 -13.227 -9.312 1.00 84.50 93 GLN A C 1
ATOM 755 O O . GLN A 1 93 ? 7.022 -12.269 -9.821 1.00 84.50 93 GLN A O 1
ATOM 760 N N . ARG A 1 94 ? 8.538 -13.039 -8.387 1.00 86.69 94 ARG A N 1
ATOM 761 C CA . ARG A 1 94 ? 8.989 -11.708 -7.929 1.00 86.69 94 ARG A CA 1
ATOM 762 C C . ARG A 1 94 ? 10.150 -11.199 -8.781 1.00 86.69 94 ARG A C 1
ATOM 764 O O . ARG A 1 94 ? 11.296 -11.149 -8.325 1.00 86.69 94 ARG A O 1
ATOM 771 N N . ASP A 1 95 ? 9.842 -10.856 -10.020 1.00 84.81 95 ASP A N 1
ATOM 772 C CA . ASP A 1 95 ? 10.782 -10.436 -11.065 1.00 84.81 95 ASP A CA 1
ATOM 773 C C . ASP A 1 95 ? 10.695 -8.938 -11.400 1.00 84.81 95 ASP A C 1
ATOM 775 O O . ASP A 1 95 ? 11.665 -8.348 -11.878 1.00 84.81 95 ASP A O 1
ATOM 779 N N . PHE A 1 96 ? 9.571 -8.288 -11.092 1.00 87.62 96 PHE A N 1
ATOM 780 C CA . PHE A 1 96 ? 9.376 -6.873 -11.383 1.00 87.62 96 PHE A CA 1
ATOM 781 C C . PHE A 1 96 ? 10.179 -5.972 -10.434 1.00 87.62 96 PHE A C 1
ATOM 783 O O . PHE A 1 96 ? 9.777 -5.712 -9.294 1.00 87.62 96 PHE A O 1
ATOM 790 N N . VAL A 1 97 ? 11.314 -5.461 -10.916 1.00 87.44 97 VAL A N 1
ATOM 791 C CA . VAL A 1 97 ? 12.217 -4.580 -10.161 1.00 87.44 97 VAL A CA 1
ATOM 792 C C . VAL A 1 97 ? 11.699 -3.138 -10.125 1.00 87.44 97 VAL A C 1
ATOM 794 O O . VAL A 1 97 ? 11.394 -2.528 -11.151 1.00 87.44 97 VAL A O 1
ATOM 797 N N . ILE A 1 98 ? 11.664 -2.563 -8.924 1.00 85.56 98 ILE A N 1
ATOM 798 C CA . ILE A 1 98 ? 11.398 -1.148 -8.681 1.00 85.56 98 ILE A CA 1
ATOM 799 C C . ILE A 1 98 ? 12.726 -0.371 -8.664 1.00 85.56 98 ILE A C 1
ATOM 801 O O . ILE A 1 98 ? 13.629 -0.723 -7.897 1.00 85.56 98 ILE A O 1
ATOM 805 N N . PRO A 1 99 ? 12.866 0.711 -9.454 1.00 81.25 99 PRO A N 1
ATOM 806 C CA . PRO A 1 99 ? 14.061 1.542 -9.431 1.00 81.25 99 PRO A CA 1
ATOM 807 C C . PRO A 1 99 ? 14.245 2.228 -8.069 1.00 81.25 99 PRO A C 1
ATOM 809 O O . PRO A 1 99 ? 13.299 2.435 -7.303 1.00 81.25 99 PRO A O 1
ATOM 812 N N . ARG A 1 100 ? 15.482 2.627 -7.770 1.00 79.06 100 ARG A N 1
ATOM 813 C CA . ARG A 1 100 ? 15.843 3.402 -6.572 1.00 79.06 100 ARG A CA 1
ATOM 814 C C . ARG A 1 100 ? 16.178 4.847 -6.950 1.00 79.06 100 ARG A C 1
ATOM 816 O O . ARG A 1 100 ? 16.542 5.136 -8.087 1.00 79.06 100 ARG A O 1
ATOM 823 N N . GLY A 1 101 ? 16.063 5.768 -5.994 1.00 75.25 101 GLY A N 1
ATOM 824 C CA . GLY A 1 101 ? 16.516 7.155 -6.163 1.00 75.25 101 GLY A CA 1
ATOM 825 C C . GLY A 1 101 ? 15.509 8.070 -6.871 1.00 75.25 101 GLY A C 1
ATOM 826 O O . GLY A 1 101 ? 14.307 7.986 -6.626 1.00 75.25 101 GLY A O 1
ATOM 827 N N . LYS A 1 102 ? 15.991 8.987 -7.726 1.00 66.88 102 LYS A N 1
ATOM 828 C CA . LYS A 1 102 ? 15.230 10.150 -8.248 1.00 66.88 102 LYS A CA 1
ATOM 829 C C . LYS A 1 102 ? 13.891 9.781 -8.912 1.00 66.88 102 LYS A C 1
ATOM 831 O O . LYS A 1 102 ? 12.936 10.561 -8.838 1.00 66.88 102 LYS A O 1
ATOM 836 N N . CYS A 1 103 ? 13.809 8.586 -9.497 1.00 68.69 103 CYS A N 1
ATOM 837 C CA . CYS A 1 103 ? 12.638 8.073 -10.211 1.00 68.69 103 CYS A CA 1
ATOM 838 C C . CYS A 1 103 ? 11.979 6.846 -9.552 1.00 68.69 103 CYS A C 1
ATOM 840 O O . CYS A 1 103 ? 11.108 6.243 -10.169 1.00 68.69 103 CYS A O 1
ATOM 842 N N . GLY A 1 104 ? 12.354 6.486 -8.323 1.00 75.25 104 GLY A N 1
ATOM 843 C CA . GLY A 1 104 ? 11.837 5.294 -7.655 1.00 75.25 104 GLY A CA 1
ATOM 844 C C . GLY A 1 104 ? 11.768 5.436 -6.138 1.00 75.25 104 GLY A C 1
ATOM 845 O O . GLY A 1 104 ? 11.572 6.539 -5.624 1.00 75.25 104 GLY A O 1
ATOM 846 N N . ILE A 1 105 ? 11.912 4.329 -5.408 1.00 79.69 105 ILE A N 1
ATOM 847 C CA . ILE A 1 105 ? 11.821 4.367 -3.942 1.00 79.69 105 ILE A CA 1
ATOM 848 C C . ILE A 1 105 ? 13.072 5.059 -3.386 1.00 79.69 105 ILE A C 1
ATOM 850 O O . ILE A 1 105 ? 14.206 4.709 -3.727 1.00 79.69 105 ILE A O 1
ATOM 854 N N . GLY A 1 106 ? 12.845 6.066 -2.542 1.00 79.12 106 GLY A N 1
ATOM 855 C CA . GLY A 1 106 ? 13.887 6.809 -1.838 1.00 79.12 106 GLY A CA 1
ATOM 856 C C . GLY A 1 106 ? 14.245 6.181 -0.488 1.00 79.12 106 GLY A C 1
ATOM 857 O O . GLY A 1 106 ? 14.215 4.963 -0.317 1.00 79.12 106 GLY A O 1
ATOM 858 N N . GLN A 1 107 ? 14.577 7.028 0.486 1.00 77.75 107 GLN A N 1
ATOM 859 C CA . GLN A 1 107 ? 14.886 6.601 1.859 1.00 77.75 107 GLN A CA 1
ATOM 860 C C . GLN A 1 107 ? 13.632 6.259 2.684 1.00 77.75 107 GLN A C 1
ATOM 862 O O . GLN A 1 107 ? 13.726 5.614 3.720 1.00 77.75 107 GLN A O 1
ATOM 867 N N . THR A 1 108 ? 12.445 6.687 2.243 1.00 82.62 108 THR A N 1
ATOM 868 C CA . THR A 1 108 ? 11.179 6.364 2.910 1.00 82.62 108 THR A CA 1
ATOM 869 C C . THR A 1 108 ? 10.627 5.023 2.438 1.00 82.62 108 THR A C 1
ATOM 871 O O . THR A 1 108 ? 10.693 4.705 1.253 1.00 82.62 108 THR A O 1
ATOM 874 N N . ASN A 1 109 ? 9.965 4.297 3.343 1.00 84.25 109 ASN A N 1
ATOM 875 C CA . ASN A 1 109 ? 9.279 3.030 3.042 1.00 84.25 109 ASN A CA 1
ATOM 876 C C . ASN A 1 109 ? 8.014 3.191 2.176 1.00 84.25 109 ASN A C 1
ATOM 878 O O . ASN A 1 109 ? 7.358 2.209 1.846 1.00 84.25 109 ASN A O 1
ATOM 882 N N . VAL A 1 110 ? 7.653 4.429 1.826 1.00 90.38 110 VAL A N 1
ATOM 883 C CA . VAL A 1 110 ? 6.477 4.763 1.017 1.00 90.38 110 VAL A CA 1
ATOM 884 C C . VAL A 1 110 ? 6.904 5.544 -0.211 1.00 90.38 110 VAL A C 1
ATOM 886 O O . VAL A 1 110 ? 7.723 6.465 -0.123 1.00 90.38 110 VAL A O 1
ATOM 889 N N . TRP A 1 111 ? 6.299 5.199 -1.343 1.00 90.19 111 TRP A N 1
ATOM 890 C CA . TRP A 1 111 ? 6.475 5.864 -2.623 1.00 90.19 111 TRP A CA 1
ATOM 891 C C . TRP A 1 111 ? 5.123 5.975 -3.342 1.00 90.19 111 TRP A C 1
ATOM 893 O O . TRP A 1 111 ? 4.397 4.992 -3.433 1.00 90.19 111 TRP A O 1
ATOM 903 N N . TYR A 1 112 ? 4.786 7.175 -3.831 1.00 90.12 112 TYR A N 1
ATOM 904 C CA . TYR A 1 112 ? 3.460 7.498 -4.387 1.00 90.12 112 TYR A CA 1
ATOM 905 C C . TYR A 1 112 ? 3.378 7.401 -5.919 1.00 90.12 112 TYR A C 1
ATOM 907 O O . T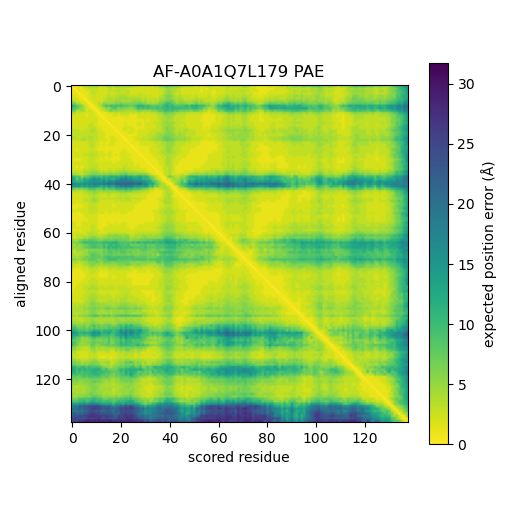YR A 1 112 ? 2.291 7.509 -6.471 1.00 90.12 112 TYR A O 1
ATOM 915 N N . ALA A 1 113 ? 4.510 7.195 -6.606 1.00 86.38 113 ALA A N 1
ATOM 916 C CA . ALA A 1 113 ? 4.582 7.092 -8.071 1.00 86.38 113 ALA A CA 1
ATOM 917 C C . ALA A 1 113 ? 3.867 8.235 -8.842 1.00 86.38 113 ALA A C 1
ATOM 919 O O . ALA A 1 113 ? 3.343 8.028 -9.936 1.00 86.38 113 ALA A O 1
ATOM 920 N N . ASP A 1 114 ? 3.846 9.439 -8.267 1.00 84.31 114 ASP A N 1
ATOM 921 C CA . ASP A 1 114 ? 3.051 10.604 -8.681 1.00 84.31 114 ASP A CA 1
ATOM 922 C C . ASP A 1 114 ? 3.826 11.613 -9.549 1.00 84.31 114 ASP A C 1
ATOM 924 O O . ASP A 1 114 ? 3.276 12.627 -9.965 1.00 84.31 114 ASP A O 1
ATOM 928 N N . LYS A 1 115 ? 5.109 11.366 -9.842 1.00 83.25 115 LYS A N 1
ATOM 929 C CA . LYS A 1 115 ? 5.917 12.274 -10.677 1.00 83.25 115 LYS A CA 1
ATOM 930 C C . LYS A 1 115 ? 5.769 11.939 -12.161 1.00 83.25 115 LYS A C 1
ATOM 932 O O . LYS A 1 115 ? 5.913 10.782 -12.543 1.00 83.25 115 LYS A O 1
ATOM 937 N N . GLU A 1 116 ? 5.646 12.949 -13.022 1.00 74.94 116 GLU A N 1
ATOM 938 C CA . GLU A 1 116 ? 5.496 12.767 -14.480 1.00 74.94 116 GLU A CA 1
ATOM 939 C C . GLU A 1 116 ? 6.599 11.914 -15.120 1.00 74.94 116 GLU A C 1
ATOM 941 O O . GLU A 1 116 ? 6.321 11.000 -15.897 1.00 74.94 116 GLU A O 1
ATOM 946 N N . LYS A 1 117 ? 7.861 12.128 -14.716 1.00 74.69 117 LYS A N 1
ATOM 947 C CA . LYS A 1 117 ? 9.026 11.353 -15.192 1.00 74.69 117 LYS A CA 1
ATOM 948 C C . LYS A 1 117 ? 8.922 9.846 -14.897 1.00 74.69 117 LYS A C 1
ATOM 950 O O . LYS A 1 117 ? 9.693 9.061 -15.440 1.00 74.69 117 LYS A O 1
ATOM 955 N N . GLN A 1 118 ? 7.978 9.429 -14.051 1.00 76.25 118 GLN A N 1
ATOM 956 C CA . GLN A 1 118 ? 7.706 8.036 -13.689 1.00 76.25 118 GLN A CA 1
ATOM 957 C C . GLN A 1 118 ? 6.546 7.433 -14.499 1.00 76.25 118 GLN A C 1
ATOM 959 O O . GLN A 1 118 ? 6.281 6.240 -14.370 1.00 76.25 118 GLN A O 1
ATOM 964 N N . GLY A 1 119 ? 5.878 8.199 -15.372 1.00 78.00 119 GLY A N 1
ATOM 965 C CA . GLY A 1 119 ? 4.672 7.771 -16.089 1.00 78.00 119 GLY A CA 1
ATOM 966 C C . GLY A 1 119 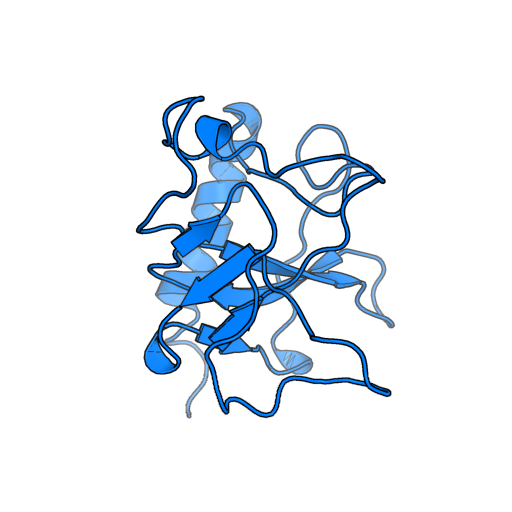? 4.847 6.482 -16.899 1.00 78.00 119 GLY A C 1
ATOM 967 O O . GLY A 1 119 ? 4.007 5.586 -16.822 1.00 78.00 119 GLY A O 1
ATOM 968 N N . ARG A 1 120 ? 5.974 6.323 -17.612 1.00 81.75 120 ARG A N 1
ATOM 969 C CA . ARG A 1 120 ? 6.279 5.085 -18.362 1.00 81.75 120 ARG A CA 1
ATOM 970 C C . ARG A 1 120 ? 6.407 3.875 -17.433 1.00 81.75 120 ARG A C 1
ATOM 972 O O . ARG A 1 120 ? 5.892 2.804 -17.740 1.00 81.75 120 ARG A O 1
ATOM 979 N N . PHE A 1 121 ? 7.082 4.047 -16.300 1.00 81.94 121 PHE A N 1
ATOM 980 C CA . PHE A 1 121 ? 7.260 2.989 -15.311 1.00 81.94 121 PHE A CA 1
ATOM 981 C C . PHE A 1 121 ? 5.936 2.636 -14.622 1.00 81.94 121 PHE A C 1
ATOM 983 O O . PHE A 1 121 ? 5.596 1.462 -14.518 1.00 81.94 121 PHE A O 1
ATOM 990 N N . ARG A 1 122 ? 5.149 3.645 -14.232 1.00 83.81 122 ARG A N 1
ATOM 991 C CA . ARG A 1 122 ? 3.813 3.468 -13.651 1.00 83.81 122 ARG A CA 1
ATOM 992 C C . ARG A 1 122 ? 2.908 2.664 -14.585 1.00 83.81 122 ARG A C 1
ATOM 994 O O . ARG A 1 122 ? 2.292 1.703 -14.139 1.00 83.81 122 ARG A O 1
ATOM 1001 N N . LYS A 1 123 ? 2.886 2.993 -15.884 1.00 86.56 123 LYS A N 1
ATOM 1002 C CA . LYS A 1 123 ? 2.140 2.226 -16.899 1.00 86.56 123 LYS A CA 1
ATOM 1003 C C . LYS A 1 123 ? 2.594 0.765 -16.958 1.00 86.56 123 LYS A C 1
ATOM 1005 O O . LYS A 1 123 ? 1.749 -0.121 -16.944 1.00 86.56 123 LYS A O 1
ATOM 1010 N N . LYS A 1 124 ? 3.908 0.501 -16.951 1.00 87.44 124 LYS A N 1
ATOM 1011 C CA . LYS A 1 124 ? 4.451 -0.871 -16.906 1.00 87.44 124 LYS A CA 1
ATOM 1012 C C . LYS A 1 124 ? 4.029 -1.631 -15.643 1.00 87.44 124 LYS A C 1
ATOM 1014 O O . LYS A 1 124 ? 3.646 -2.788 -15.750 1.00 87.44 124 LYS A O 1
ATOM 1019 N N . ALA A 1 125 ? 4.064 -0.993 -14.473 1.00 86.12 125 ALA A N 1
ATOM 1020 C CA . ALA A 1 125 ?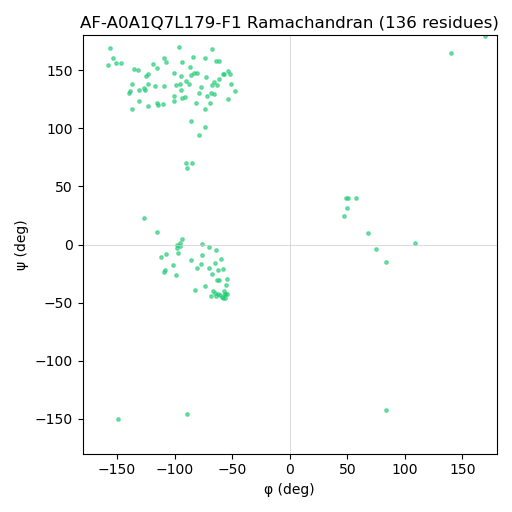 3.660 -1.619 -13.212 1.00 86.12 125 ALA A CA 1
ATOM 1021 C C . ALA A 1 125 ? 2.153 -1.930 -13.172 1.00 86.12 125 ALA A C 1
ATOM 1023 O O . ALA A 1 125 ? 1.753 -2.998 -12.720 1.00 86.12 125 ALA A O 1
ATOM 1024 N N . ILE A 1 126 ? 1.311 -1.027 -13.689 1.00 87.81 126 ILE A N 1
ATOM 1025 C CA . ILE A 1 126 ? -0.137 -1.263 -13.826 1.00 87.81 126 ILE A CA 1
ATOM 1026 C C . ILE A 1 126 ? -0.402 -2.410 -14.811 1.00 87.81 126 ILE A C 1
ATOM 1028 O O . ILE A 1 126 ? -1.195 -3.303 -14.512 1.00 87.81 126 ILE A O 1
ATOM 1032 N N . LYS A 1 127 ? 0.297 -2.424 -15.953 1.00 87.38 127 LYS A N 1
ATOM 1033 C CA . LYS A 1 127 ? 0.225 -3.500 -16.950 1.00 87.38 127 LYS A CA 1
ATOM 1034 C C . LYS A 1 127 ? 0.601 -4.853 -16.337 1.00 87.38 127 LYS A C 1
ATOM 1036 O O . LYS A 1 127 ? -0.143 -5.811 -16.465 1.00 87.38 127 LYS A O 1
ATOM 1041 N N . TYR A 1 128 ? 1.684 -4.906 -15.563 1.00 84.19 128 TYR A N 1
ATOM 1042 C CA . TYR A 1 128 ? 2.112 -6.115 -14.851 1.00 84.19 128 TYR A CA 1
ATOM 1043 C C . TYR A 1 128 ? 1.035 -6.678 -13.905 1.00 84.19 128 TYR A C 1
ATOM 1045 O O . TYR A 1 128 ? 0.823 -7.883 -13.863 1.00 84.19 128 TYR A O 1
ATOM 1053 N N . VAL A 1 129 ? 0.302 -5.820 -13.189 1.00 82.50 129 VAL A N 1
ATOM 1054 C CA . VAL A 1 129 ? -0.786 -6.246 -12.283 1.00 82.50 129 VAL A CA 1
ATOM 1055 C C . VAL A 1 129 ? -2.033 -6.710 -13.029 1.00 82.50 129 VAL A C 1
ATOM 1057 O O . VAL A 1 129 ? -2.745 -7.594 -12.553 1.00 82.50 129 VAL A O 1
ATOM 1060 N N . THR A 1 130 ? -2.335 -6.071 -14.156 1.00 76.12 130 THR A N 1
ATOM 1061 C CA . THR A 1 130 ? -3.548 -6.341 -14.938 1.00 76.12 130 THR A CA 1
ATOM 1062 C C . THR A 1 130 ? -3.382 -7.555 -15.851 1.00 76.12 130 THR A C 1
ATOM 1064 O O . THR A 1 130 ? -4.292 -8.371 -15.923 1.00 76.12 130 THR A O 1
ATOM 1067 N N . GLU A 1 131 ? -2.210 -7.732 -16.461 1.00 69.56 131 GLU A N 1
ATOM 1068 C CA . GLU A 1 131 ? -1.921 -8.812 -17.415 1.00 69.56 131 GLU A CA 1
ATOM 1069 C C . GLU A 1 131 ? -1.173 -10.000 -16.800 1.00 69.56 131 GLU A C 1
ATOM 1071 O O . GLU A 1 131 ? -1.337 -11.131 -17.252 1.00 69.56 131 GLU A O 1
ATOM 1076 N N . GLY A 1 132 ? -0.399 -9.790 -15.727 1.00 57.88 132 GLY A N 1
ATOM 1077 C CA . GLY A 1 132 ? 0.296 -10.865 -15.002 1.00 57.88 132 GLY A CA 1
ATOM 1078 C C . GLY A 1 132 ? -0.645 -11.880 -14.338 1.00 57.88 132 GLY A C 1
ATOM 1079 O O . GLY A 1 132 ? -0.190 -12.885 -13.800 1.00 57.88 132 GLY A O 1
ATOM 1080 N N . LEU A 1 133 ? -1.959 -11.640 -14.400 1.00 53.16 133 LEU A N 1
ATOM 1081 C CA . LEU A 1 133 ? -3.004 -12.601 -14.051 1.00 53.16 133 LEU A CA 1
ATOM 1082 C C . LEU A 1 133 ? -3.121 -13.763 -15.057 1.00 53.16 133 LEU A C 1
ATOM 1084 O O . LEU A 1 133 ? -3.688 -14.784 -14.690 1.00 53.16 133 LEU A O 1
ATOM 1088 N N . HIS A 1 134 ? -2.622 -13.631 -16.294 1.00 44.41 134 HIS A N 1
ATOM 1089 C CA . HIS A 1 134 ? -2.885 -14.594 -17.381 1.00 44.41 134 HIS A CA 1
ATOM 1090 C C . HIS A 1 134 ? -1.694 -15.486 -17.765 1.00 44.41 134 HIS A C 1
ATOM 1092 O O . HIS A 1 134 ? -1.861 -16.402 -18.562 1.00 44.41 134 HIS A O 1
ATOM 1098 N N . GLN A 1 135 ? -0.490 -15.240 -17.239 1.00 41.03 135 GLN A N 1
ATOM 1099 C CA . GLN A 1 135 ? 0.718 -15.937 -17.711 1.00 41.03 135 GLN A CA 1
ATOM 1100 C C . GLN A 1 135 ? 1.120 -17.169 -16.894 1.00 41.03 135 GLN A C 1
ATOM 1102 O O . GLN A 1 135 ? 2.088 -17.832 -17.252 1.00 41.03 135 GLN A O 1
ATOM 1107 N N . TYR A 1 136 ? 0.391 -17.506 -15.828 1.00 39.44 136 TYR A N 1
ATOM 1108 C CA . TYR A 1 136 ? 0.702 -18.683 -15.017 1.00 39.44 136 TYR A CA 1
ATOM 1109 C C . TYR A 1 136 ? -0.586 -19.436 -14.676 1.00 39.44 136 TYR A C 1
ATOM 1111 O O . TYR A 1 136 ? -1.446 -18.847 -14.012 1.00 39.44 136 TYR A O 1
ATOM 1119 N N . PRO A 1 137 ? -0.745 -20.695 -15.134 1.00 33.41 137 PRO A N 1
ATOM 1120 C CA . PRO A 1 137 ? -1.897 -21.509 -14.776 1.00 33.41 137 PRO A CA 1
ATOM 1121 C C . PRO A 1 137 ? -1.974 -21.667 -13.255 1.00 33.41 137 PRO A C 1
ATOM 1123 O O . PRO A 1 137 ? -0.959 -21.616 -12.553 1.00 33.41 137 PRO A O 1
ATOM 1126 N N . THR A 1 138 ? -3.214 -21.738 -12.775 1.00 42.34 138 THR A N 1
ATOM 1127 C CA . THR A 1 138 ? -3.559 -21.802 -11.349 1.00 42.34 138 THR A CA 1
ATOM 1128 C C . THR A 1 138 ? -3.238 -23.167 -10.773 1.00 42.34 138 THR A C 1
ATOM 1130 O O . THR A 1 138 ? -3.346 -24.152 -11.534 1.00 42.34 138 THR A O 1
#

Secondary structure (DSSP, 8-state):
-EE--PPSTT----GGGGT--TT-SEEEEEEEEEEEE-SSSSSEEEEEEEEEEEEEEEEEPPPTT---EETTEE--EEEE--GGGEEE--GGG---EEPBSTTSB-SSS-----SGGGHHHHHHHHHHHHHTTSSS--

Sequence (138 aa):
MFGYVQLSRGRKLRIERIGAHKEDGHVDNILAFWVSTRPRIRGTVITGWYKEAVVYRSPQDPPANSNRKYKGEVCRFFVKAKAKNCRCLPVLQRDFVIPRGKCGIGQTNVWYADKEKQGRFRKKAIKYVTEGLHQYPT

pLDDT: mean 86.36, std 12.67, range [33.41, 98.5]

Foldseek 3Di:
DFAAFDFDPPFWDPCVLVPDDPPDQKDWQDKAWDWDAQPVDGAIFTFKIAGRKIFGRDWDFDDPPPPCADPNHTDTGGIDHDPVRIDGDDSVPRPHGFDEPPQGDYPTPDDSLRDPVNVVVVVVVVCCVVVVVPPDDD

Mean predicted aligned error: 5.82 Å

Nearest PDB structures (foldseek):
  6oks-assembly1_A  TM=3.566E-01  e=3.118E+00  Clostridioides difficile
  6o2n-assembly1_L  TM=3.597E-01  e=2.615E+00  Clostridioides difficile
  6o2m-assembly1_A  TM=3.412E-01  e=5.946E+00  Clostridioides difficile
  3pp9-assembly1_A-2  TM=1.963E-01  e=8.967E+00  Bacillus anthracis str. Ames
  6uwi-assembly1_A  TM=2.139E-01  e=9.509E+00  Clostridioides difficile

Radius of gyration: 15.59 Å; Cα contacts (8 Å, |Δi|>4): 207; chains: 1; bounding box: 33×39×42 Å